Protein AF-A0A179BTQ4-F1 (afdb_monomer)

Radius of gyration: 20.03 Å; Cα contacts (8 Å, |Δi|>4): 102; chains: 1; bounding box: 51×24×60 Å

pLDDT: mean 84.73, std 10.1, range [49.06, 94.12]

Organism: Rhizobium leguminosarum (NCBI:txid384)

Solvent-accessible surface area (backbone atoms only — not comparable to full-atom values): 6091 Å² total; per-residue (Å²): 108,64,66,58,53,43,58,52,34,44,77,66,46,28,44,66,50,78,48,78,45,76,38,81,90,76,76,40,56,39,34,36,38,41,41,35,60,53,77,83,87,70,74,94,79,64,88,81,66,72,52,73,44,72,23,75,44,70,64,53,32,44,52,52,49,59,62,52,45,66,80,46,42,70,55,48,52,53,50,48,53,50,52,53,50,55,50,53,51,52,52,51,52,52,52,51,52,56,53,53,54,60,74,75,104

Nearest PDB structures (foldseek):
  6e09-assembly1_A  TM=3.933E-01  e=9.670E-01  Helicobacter pylori SS1
  7m30-assembly1_D  TM=5.373E-01  e=3.214E+00  Human betaherpesvirus 5
  5wbf-assembly3_C  TM=4.002E-01  e=5.330E+00  Helicobacter pylori 26695
  4z9c-assembly1_F  TM=3.606E-01  e=5.330E+00  Escherichia coli
  8tea-assembly1_D  TM=3.112E-01  e=2.496E+00  Human betaherpesvirus 5

Structure (mmCIF, N/CA/C/O backbone):
data_AF-A0A179BTQ4-F1
#
_entry.id   AF-A0A179BTQ4-F1
#
loop_
_atom_site.group_PDB
_atom_site.id
_atom_site.type_symbol
_atom_site.label_atom_id
_atom_site.label_alt_id
_atom_site.label_comp_id
_atom_site.label_asym_id
_atom_site.label_entity_id
_atom_site.label_seq_id
_atom_site.pdbx_PDB_ins_code
_atom_site.Cartn_x
_atom_site.Cartn_y
_atom_site.Cartn_z
_atom_site.occupancy
_atom_site.B_iso_or_equiv
_atom_site.auth_seq_id
_atom_site.auth_comp_id
_atom_site.auth_asym_id
_atom_site.auth_atom_id
_atom_site.pdbx_PDB_model_num
ATOM 1 N N . MET A 1 1 ? 5.535 7.136 12.310 1.00 83.00 1 MET A N 1
ATOM 2 C CA . MET A 1 1 ? 4.166 7.674 12.441 1.00 83.00 1 MET A CA 1
ATOM 3 C C . MET A 1 1 ? 3.370 7.258 11.213 1.00 83.0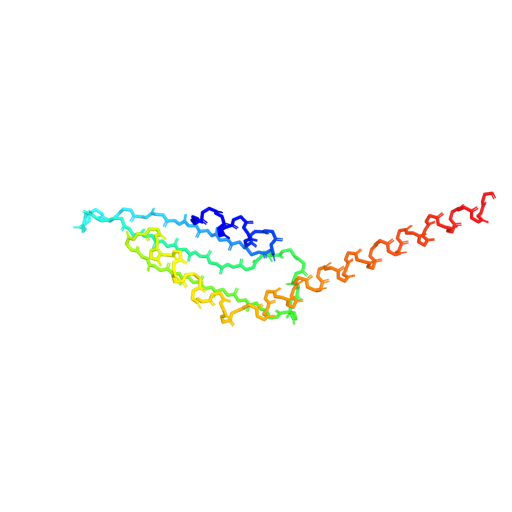0 1 MET A C 1
ATOM 5 O O . MET A 1 1 ? 3.971 6.758 10.258 1.00 83.00 1 MET A O 1
ATOM 9 N N . ILE A 1 2 ? 2.048 7.429 11.215 1.00 87.19 2 ILE A N 1
ATOM 10 C CA . ILE A 1 2 ? 1.207 6.991 10.095 1.00 87.19 2 ILE A CA 1
ATOM 11 C C . ILE A 1 2 ? 1.519 7.758 8.802 1.00 87.19 2 ILE A C 1
ATOM 13 O O . ILE A 1 2 ? 1.442 7.178 7.723 1.00 87.19 2 ILE A O 1
ATOM 17 N N . GLU A 1 3 ? 1.976 9.012 8.890 1.00 90.88 3 GLU A N 1
ATOM 18 C CA . GLU A 1 3 ? 2.410 9.788 7.725 1.00 90.88 3 GLU A CA 1
ATOM 19 C C . GLU A 1 3 ? 3.617 9.150 7.029 1.00 90.88 3 GLU A C 1
ATOM 21 O O . GLU A 1 3 ? 3.646 9.070 5.803 1.00 90.88 3 GLU A O 1
ATOM 26 N N . ASP A 1 4 ? 4.584 8.632 7.795 1.00 92.12 4 ASP A N 1
ATOM 27 C CA . ASP A 1 4 ? 5.760 7.950 7.238 1.00 92.12 4 ASP A CA 1
ATOM 28 C C . ASP A 1 4 ? 5.356 6.670 6.501 1.00 92.12 4 ASP A C 1
ATOM 30 O O . ASP A 1 4 ? 5.923 6.332 5.460 1.00 92.12 4 ASP A O 1
ATOM 34 N N . LEU A 1 5 ? 4.364 5.953 7.041 1.00 90.19 5 LEU A N 1
ATOM 35 C CA . LEU A 1 5 ? 3.812 4.758 6.413 1.00 90.19 5 LEU A CA 1
ATOM 36 C C . LEU A 1 5 ? 3.133 5.111 5.087 1.00 90.19 5 LEU A C 1
ATOM 38 O O . LEU A 1 5 ? 3.429 4.483 4.072 1.00 90.19 5 LEU A O 1
ATOM 42 N N . VAL A 1 6 ? 2.271 6.130 5.085 1.00 91.56 6 VAL A N 1
ATOM 43 C CA . VAL A 1 6 ? 1.576 6.604 3.880 1.00 91.56 6 VAL A CA 1
ATOM 44 C C . VAL A 1 6 ? 2.581 7.073 2.827 1.00 91.56 6 VAL A C 1
ATOM 46 O O . VAL A 1 6 ? 2.519 6.621 1.689 1.00 91.56 6 VAL A O 1
ATOM 49 N N . ALA A 1 7 ? 3.559 7.901 3.205 1.00 91.44 7 ALA A N 1
ATOM 50 C CA . ALA A 1 7 ? 4.582 8.405 2.290 1.00 91.44 7 ALA A C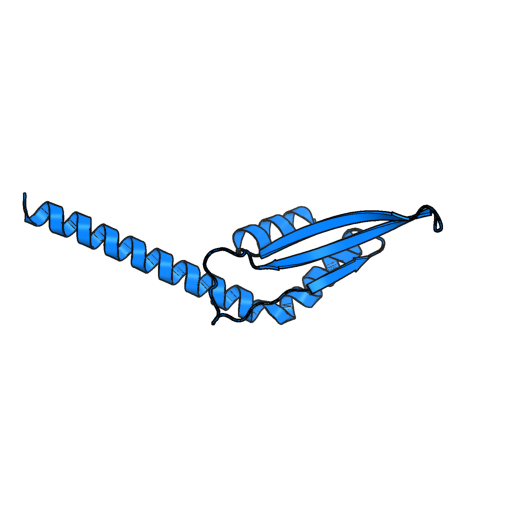A 1
ATOM 51 C C . ALA A 1 7 ? 5.475 7.289 1.726 1.00 91.44 7 ALA A C 1
ATOM 53 O O . ALA A 1 7 ? 5.903 7.350 0.573 1.00 91.44 7 ALA A O 1
ATOM 54 N N . SER A 1 8 ? 5.774 6.265 2.529 1.00 91.94 8 SER A N 1
ATOM 55 C CA . SER A 1 8 ? 6.504 5.086 2.065 1.00 91.94 8 SER A CA 1
ATOM 56 C C . SER A 1 8 ? 5.695 4.313 1.023 1.00 91.94 8 SER A C 1
ATOM 58 O O . SER A 1 8 ? 6.214 4.014 -0.047 1.00 91.94 8 SER A O 1
ATOM 60 N N . LEU A 1 9 ? 4.417 4.039 1.293 1.00 89.81 9 LEU A N 1
ATOM 61 C CA . LEU A 1 9 ? 3.533 3.292 0.392 1.00 89.81 9 LEU A CA 1
ATOM 62 C C . LEU A 1 9 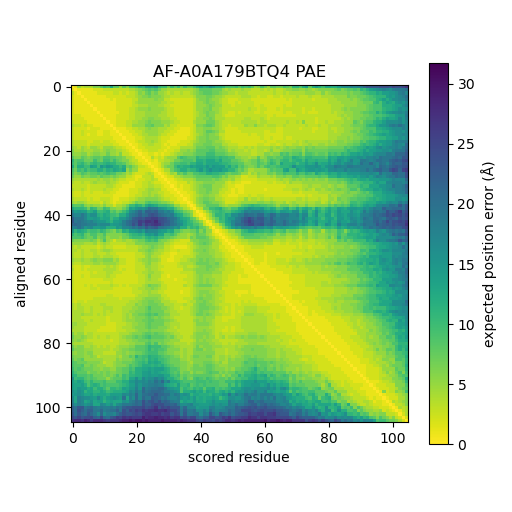? 3.254 4.038 -0.919 1.00 89.81 9 LEU A C 1
ATOM 64 O O . LEU A 1 9 ? 3.275 3.418 -1.983 1.00 89.81 9 LEU A O 1
ATOM 68 N N . ASP A 1 10 ? 3.098 5.359 -0.860 1.00 89.69 10 ASP A N 1
ATOM 69 C CA . ASP A 1 10 ? 2.897 6.211 -2.035 1.00 89.69 10 ASP A CA 1
ATOM 70 C C . ASP A 1 10 ? 4.056 6.079 -3.040 1.00 89.69 10 ASP A C 1
ATOM 72 O O . ASP A 1 10 ? 3.846 5.822 -4.228 1.00 89.69 10 ASP A O 1
ATOM 76 N N . ARG A 1 11 ? 5.310 6.087 -2.560 1.00 89.06 11 ARG A N 1
ATOM 77 C CA . ARG A 1 11 ? 6.500 5.868 -3.412 1.00 89.06 11 ARG A CA 1
ATOM 78 C C . ARG A 1 11 ? 6.479 4.516 -4.128 1.00 89.06 11 ARG A C 1
ATOM 80 O O . ARG A 1 11 ? 6.977 4.404 -5.251 1.00 89.06 11 ARG A O 1
ATOM 87 N N . ARG A 1 12 ? 5.875 3.508 -3.495 1.00 86.44 12 ARG A N 1
ATOM 88 C CA . ARG A 1 12 ? 5.706 2.144 -4.019 1.00 86.44 12 ARG A CA 1
ATOM 89 C C . ARG A 1 12 ? 4.497 2.014 -4.955 1.00 86.44 12 ARG A C 1
ATOM 91 O O . ARG A 1 12 ? 4.222 0.932 -5.470 1.00 86.44 12 ARG A O 1
ATOM 98 N N . GLY A 1 13 ? 3.779 3.111 -5.214 1.00 85.25 13 GLY A N 1
ATOM 99 C CA . GLY A 1 13 ? 2.573 3.126 -6.038 1.00 85.25 13 GLY A CA 1
ATOM 100 C C . GLY A 1 13 ? 1.378 2.485 -5.335 1.00 85.25 13 GLY A C 1
ATOM 101 O O . GLY A 1 13 ? 0.586 1.789 -5.976 1.00 85.25 13 GLY A O 1
ATOM 102 N N . VAL A 1 14 ? 1.277 2.671 -4.018 1.00 88.56 14 VAL A N 1
ATOM 103 C CA . VAL A 1 14 ? 0.147 2.247 -3.189 1.00 88.56 14 VAL A CA 1
ATOM 104 C C . VAL A 1 14 ? -0.449 3.481 -2.521 1.00 88.56 14 VAL A C 1
ATOM 106 O O . VAL A 1 14 ? 0.194 4.134 -1.707 1.00 88.56 14 VAL A O 1
ATOM 109 N N . ASN A 1 15 ? -1.705 3.768 -2.841 1.00 90.50 15 ASN A N 1
ATOM 110 C CA . ASN A 1 15 ? -2.450 4.879 -2.276 1.00 90.50 15 ASN A CA 1
ATOM 111 C C . ASN A 1 15 ? -3.120 4.448 -0.971 1.00 90.50 15 ASN A C 1
ATOM 113 O O . ASN A 1 15 ? -3.823 3.433 -0.920 1.00 90.50 15 ASN A O 1
ATOM 117 N N . VAL A 1 16 ? -2.936 5.257 0.069 1.00 91.38 16 VAL A N 1
ATOM 118 C CA . VAL A 1 16 ? -3.620 5.101 1.353 1.00 91.38 16 VAL A CA 1
ATOM 119 C C . VAL A 1 16 ? -4.449 6.346 1.618 1.00 91.38 16 VAL A C 1
ATOM 121 O O . VAL A 1 16 ? -3.912 7.444 1.736 1.00 91.38 16 VAL A O 1
ATOM 124 N N . GLU A 1 17 ? -5.760 6.174 1.726 1.00 93.56 17 GLU A N 1
ATOM 125 C CA . GLU A 1 17 ? -6.695 7.242 2.065 1.00 93.56 17 GLU A CA 1
ATOM 126 C C . GLU A 1 17 ? -7.200 7.033 3.492 1.00 93.56 17 GLU A C 1
ATOM 128 O O . GLU A 1 17 ? -7.745 5.979 3.817 1.00 93.56 17 GLU A O 1
ATOM 133 N N . ILE A 1 18 ? -7.010 8.028 4.361 1.00 92.69 18 ILE A N 1
ATOM 134 C CA . ILE A 1 18 ? -7.459 7.963 5.754 1.00 92.69 18 ILE A CA 1
ATOM 135 C C . ILE A 1 18 ? -8.575 8.973 5.962 1.00 92.69 18 ILE A C 1
ATOM 137 O O . ILE A 1 18 ? -8.386 10.177 5.801 1.00 92.69 18 ILE A O 1
ATOM 141 N N . THR A 1 19 ? -9.740 8.480 6.368 1.00 93.50 19 THR A N 1
ATOM 142 C CA . THR A 1 19 ? -10.911 9.303 6.659 1.00 93.50 19 THR A CA 1
ATOM 143 C C . THR A 1 19 ? -11.309 9.180 8.124 1.00 93.50 19 THR A C 1
ATOM 145 O O . THR A 1 19 ? -11.324 8.096 8.709 1.00 93.50 19 THR A O 1
ATOM 148 N N . ALA A 1 20 ? -11.653 10.316 8.730 1.00 92.00 20 ALA A N 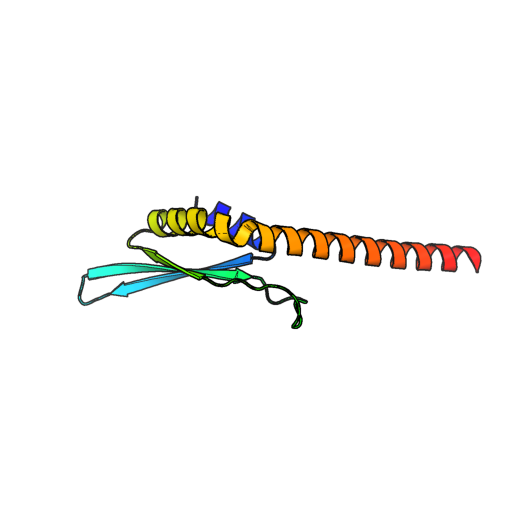1
ATOM 149 C CA . ALA A 1 20 ? -12.181 10.392 10.084 1.00 92.00 20 ALA A CA 1
ATOM 150 C C . ALA A 1 20 ? -13.656 10.786 10.029 1.00 92.00 20 ALA A C 1
ATOM 152 O O . ALA A 1 20 ? -14.023 11.781 9.403 1.00 92.00 20 ALA A O 1
ATOM 153 N N . ARG A 1 21 ? -14.518 10.036 10.715 1.00 92.06 21 ARG A N 1
ATOM 154 C CA . ARG A 1 21 ? -15.941 10.362 10.830 1.00 92.06 21 ARG A CA 1
ATOM 155 C C . ARG A 1 21 ? -16.353 10.422 12.290 1.00 92.06 21 ARG A C 1
ATOM 157 O O . ARG A 1 21 ? -16.319 9.419 12.998 1.00 92.06 21 ARG A O 1
ATOM 164 N N . TYR A 1 22 ? -16.792 11.598 12.729 1.00 90.06 22 TYR A N 1
ATOM 165 C CA . TYR A 1 22 ? -17.378 11.766 14.054 1.00 90.06 22 TYR A CA 1
ATOM 166 C C . TYR A 1 22 ? -18.809 11.218 14.084 1.00 90.06 22 TYR A C 1
ATOM 168 O O . TYR A 1 22 ? -19.679 11.669 13.330 1.00 90.06 22 TYR A O 1
ATOM 176 N N . ASN A 1 23 ? -19.064 10.247 14.959 1.00 87.25 23 ASN A N 1
ATOM 177 C CA . ASN A 1 23 ? -20.400 9.734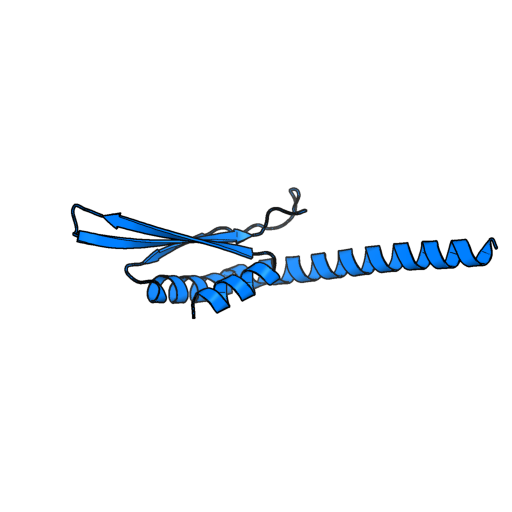 15.215 1.00 87.25 23 ASN A CA 1
ATOM 178 C C . ASN A 1 23 ? -21.036 10.512 16.374 1.00 87.25 23 ASN A C 1
ATOM 180 O O . ASN A 1 23 ? -20.660 10.335 17.531 1.00 87.25 23 ASN A O 1
ATOM 184 N N . LYS A 1 24 ? -22.041 11.337 16.055 1.00 86.44 24 LYS A N 1
ATOM 185 C CA . LYS A 1 24 ? -22.771 12.148 17.042 1.00 86.44 24 LYS A CA 1
ATOM 186 C C . LYS A 1 24 ? -23.574 11.318 18.051 1.00 86.44 24 LYS A C 1
ATOM 188 O O . LYS A 1 24 ? -23.830 11.819 19.136 1.00 86.44 24 LYS A O 1
ATOM 193 N N . ARG A 1 25 ? -23.990 10.088 17.712 1.00 87.69 25 ARG A N 1
ATOM 194 C CA . ARG A 1 25 ? -24.737 9.219 18.644 1.00 87.69 25 ARG A CA 1
ATOM 195 C C . ARG A 1 25 ? -23.847 8.659 19.746 1.00 87.69 25 ARG A C 1
ATOM 197 O O . ARG A 1 25 ? -24.255 8.639 20.897 1.00 87.69 25 ARG A O 1
ATOM 204 N N . ASP A 1 26 ? -22.634 8.258 19.380 1.00 84.38 26 ASP A N 1
ATOM 205 C CA . ASP A 1 26 ? -21.708 7.578 20.292 1.00 84.38 26 ASP A CA 1
ATOM 206 C C . ASP A 1 26 ? -20.628 8.526 20.840 1.00 84.38 26 ASP A C 1
ATOM 208 O O . ASP A 1 26 ? -19.730 8.089 21.554 1.00 84.38 26 ASP A O 1
ATOM 212 N N . CYS A 1 27 ? -20.685 9.813 20.470 1.00 84.56 27 CYS A N 1
ATOM 213 C CA . CYS A 1 27 ? -19.707 10.855 20.795 1.00 84.56 27 CYS A CA 1
ATOM 214 C C . CYS A 1 27 ? -18.246 10.452 20.525 1.00 84.56 27 CYS A C 1
ATOM 216 O O . CYS A 1 27 ? -17.337 10.857 21.247 1.00 84.56 27 CYS A O 1
ATOM 218 N N . ARG A 1 28 ? -18.005 9.650 19.484 1.00 86.38 28 ARG A N 1
ATOM 219 C CA . ARG A 1 28 ? -16.692 9.062 19.176 1.00 86.38 28 ARG A CA 1
ATOM 220 C C . ARG A 1 28 ? -16.312 9.279 17.718 1.00 86.38 28 ARG A C 1
ATOM 222 O O . ARG A 1 28 ? -17.171 9.269 16.835 1.00 86.38 28 ARG A O 1
ATOM 229 N N . ILE A 1 29 ? -15.016 9.441 17.466 1.00 89.69 29 ILE A N 1
ATOM 230 C CA . ILE A 1 29 ? -14.449 9.432 16.114 1.00 89.69 29 ILE A CA 1
ATOM 231 C C . ILE A 1 29 ? -14.215 7.977 15.699 1.00 89.69 29 ILE A C 1
ATOM 233 O O . ILE A 1 29 ? -13.767 7.155 16.498 1.00 89.69 29 ILE A O 1
ATOM 237 N N . ARG A 1 30 ? -14.548 7.657 14.450 1.00 90.12 30 ARG A N 1
ATOM 238 C CA . ARG A 1 30 ? -14.160 6.413 13.790 1.00 90.12 30 ARG A CA 1
ATOM 239 C C . ARG A 1 30 ? -13.227 6.747 12.638 1.00 90.12 30 ARG A C 1
ATOM 241 O O . ARG A 1 30 ? -13.559 7.600 11.815 1.00 90.12 30 ARG A O 1
ATOM 248 N N . TRP A 1 31 ? -12.102 6.056 12.586 1.00 93.38 31 TRP A N 1
ATOM 249 C CA . TRP A 1 31 ? -11.117 6.163 11.524 1.00 93.38 31 TRP A CA 1
ATOM 250 C C . TRP A 1 31 ? -11.289 5.008 10.550 1.00 93.38 31 TRP A C 1
ATOM 252 O O . TRP A 1 31 ? -11.615 3.887 10.949 1.00 93.38 31 TRP A O 1
ATOM 262 N N . ARG A 1 32 ? -11.082 5.292 9.271 1.00 93.38 32 ARG A N 1
ATOM 263 C CA . ARG A 1 32 ? -11.051 4.306 8.199 1.00 93.38 32 ARG A CA 1
ATOM 264 C C . ARG A 1 32 ? -9.821 4.565 7.347 1.00 93.38 32 ARG A C 1
ATOM 266 O O . ARG A 1 32 ? -9.623 5.696 6.917 1.00 93.38 32 ARG A O 1
ATOM 273 N N . GLY A 1 33 ? -9.025 3.527 7.123 1.00 92.38 33 GLY A N 1
ATOM 274 C CA . GLY A 1 33 ? -7.923 3.543 6.167 1.00 92.38 33 GLY A CA 1
ATOM 275 C C . GLY A 1 33 ? -8.280 2.664 4.979 1.00 92.38 33 GLY A C 1
ATOM 276 O O . GLY A 1 33 ? -8.535 1.479 5.175 1.00 92.38 33 GLY A O 1
ATOM 277 N N . ASP A 1 34 ? -8.317 3.229 3.781 1.00 93.06 34 ASP A N 1
ATOM 278 C CA . ASP A 1 34 ? -8.510 2.513 2.523 1.00 93.06 34 ASP A CA 1
ATOM 279 C C . ASP A 1 34 ? -7.158 2.398 1.811 1.00 93.06 34 ASP A C 1
ATOM 281 O O . ASP A 1 34 ? -6.514 3.406 1.520 1.00 93.06 34 ASP A O 1
ATOM 285 N N . VAL A 1 35 ? -6.713 1.168 1.550 1.00 91.19 35 VAL A N 1
ATOM 286 C CA . VAL A 1 35 ? -5.424 0.869 0.916 1.00 91.19 35 VAL A CA 1
ATOM 287 C C . VAL A 1 35 ? -5.682 0.229 -0.437 1.00 91.19 35 VAL A C 1
ATOM 289 O O . VAL A 1 35 ? -6.243 -0.867 -0.519 1.00 91.19 35 VAL A O 1
ATOM 292 N N . LYS A 1 36 ? -5.241 0.900 -1.498 1.00 90.06 36 LYS A N 1
ATOM 293 C CA . LYS A 1 36 ? -5.398 0.442 -2.879 1.00 90.06 36 LYS A CA 1
ATOM 294 C C . LYS A 1 36 ? -4.150 0.759 -3.698 1.00 90.06 36 LYS A C 1
ATOM 296 O O . LYS A 1 36 ? -3.515 1.787 -3.478 1.00 90.06 36 LYS A O 1
ATOM 301 N N . PRO A 1 37 ? -3.774 -0.080 -4.664 1.00 85.25 37 PRO A N 1
ATOM 302 C CA . PRO A 1 37 ? -2.719 0.250 -5.589 1.00 85.25 37 PRO A CA 1
ATOM 303 C C . PRO A 1 37 ? -3.095 1.471 -6.421 1.00 85.25 37 PRO A C 1
ATOM 305 O O . PRO A 1 37 ? -4.261 1.696 -6.747 1.00 85.25 37 PRO A O 1
ATOM 308 N N . ASP A 1 38 ? -2.078 2.205 -6.841 1.00 80.38 38 ASP A N 1
ATOM 309 C CA . ASP A 1 38 ? -2.244 3.276 -7.800 1.00 80.38 38 ASP A CA 1
ATOM 310 C C . ASP A 1 38 ? -2.690 2.723 -9.168 1.00 80.38 38 ASP A C 1
ATOM 312 O O . ASP A 1 38 ? -2.261 1.644 -9.607 1.00 80.38 38 ASP A O 1
ATOM 316 N N . GLY A 1 39 ? -3.599 3.446 -9.823 1.00 66.19 39 GLY A N 1
ATOM 317 C CA . GLY A 1 39 ? -4.284 3.024 -11.047 1.00 66.19 39 GLY A CA 1
ATOM 318 C C . GLY A 1 39 ? -3.430 3.136 -12.313 1.00 66.19 39 GLY A C 1
ATOM 319 O O . GLY A 1 39 ? -3.841 2.677 -13.380 1.00 66.19 39 GLY A O 1
ATOM 320 N N . TYR A 1 40 ? -2.238 3.731 -12.230 1.00 60.59 40 TYR A N 1
ATOM 321 C CA . TYR A 1 40 ? -1.403 3.983 -13.401 1.00 60.59 40 TYR A CA 1
ATOM 322 C C . TYR A 1 40 ? -0.822 2.696 -14.009 1.00 60.59 40 TYR A C 1
ATOM 324 O O . TYR A 1 40 ? 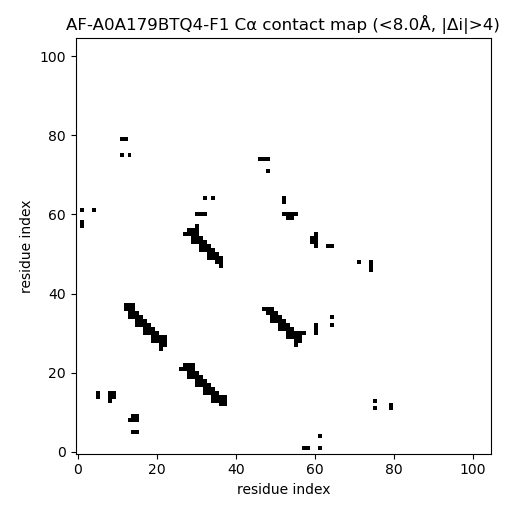0.095 2.071 -13.477 1.00 60.59 40 TYR A O 1
ATOM 332 N N . GLY A 1 41 ? -1.305 2.350 -15.208 1.00 55.25 41 GLY A N 1
ATOM 333 C CA . GLY A 1 41 ? -0.641 1.411 -16.119 1.00 55.25 41 GLY A CA 1
ATOM 334 C C . GLY A 1 41 ? -0.858 -0.074 -15.830 1.00 55.25 41 GLY A C 1
ATOM 335 O O . GLY A 1 41 ? -0.077 -0.896 -16.310 1.00 55.25 41 GLY A O 1
ATOM 336 N N . VAL A 1 42 ? -1.897 -0.418 -15.070 1.00 57.16 42 VAL A N 1
ATOM 337 C CA . VAL A 1 42 ? -2.212 -1.791 -14.655 1.00 57.16 42 VAL A CA 1
ATOM 338 C C . VAL A 1 42 ? -3.482 -2.246 -15.372 1.00 57.16 42 VAL A C 1
ATOM 340 O O . VAL A 1 42 ? -4.567 -2.279 -14.801 1.00 57.16 42 VAL A O 1
ATOM 343 N N . HIS A 1 43 ? -3.376 -2.536 -16.668 1.00 57.22 43 HIS A N 1
ATOM 344 C CA . HIS A 1 43 ? -4.504 -3.070 -17.429 1.00 57.22 43 HIS A CA 1
ATOM 345 C C . HIS A 1 43 ? -4.627 -4.583 -17.229 1.00 57.22 43 HIS A C 1
ATOM 347 O O . HIS A 1 43 ? -3.716 -5.322 -17.584 1.00 57.22 43 HIS A O 1
ATOM 353 N N . GLY A 1 44 ? -5.777 -5.014 -16.699 1.00 59.84 44 GLY A N 1
ATOM 354 C CA . GLY A 1 44 ? -6.454 -6.302 -16.932 1.00 59.84 44 GLY A CA 1
ATOM 355 C C . GLY A 1 44 ? -5.797 -7.610 -16.471 1.00 59.84 44 GLY A C 1
ATOM 356 O O . GLY A 1 44 ? -6.523 -8.538 -16.133 1.00 59.84 44 GLY A O 1
ATOM 357 N N . SER A 1 45 ? -4.469 -7.718 -16.449 1.00 65.75 45 SER A N 1
ATOM 358 C CA . SER A 1 45 ? -3.750 -8.988 -16.255 1.00 65.75 45 SER A CA 1
ATOM 359 C C . SER A 1 45 ? -2.892 -9.051 -14.993 1.00 65.75 45 SER A C 1
ATOM 361 O O . SER A 1 45 ? -2.339 -10.104 -14.681 1.00 65.75 45 SER A O 1
ATOM 363 N N . TRP A 1 46 ? -2.778 -7.948 -14.251 1.00 69.81 46 TRP A N 1
ATOM 364 C CA . TRP A 1 46 ? -1.977 -7.890 -13.032 1.00 69.81 46 TRP A CA 1
ATOM 365 C C . TRP A 1 46 ? -2.831 -8.125 -11.785 1.00 69.81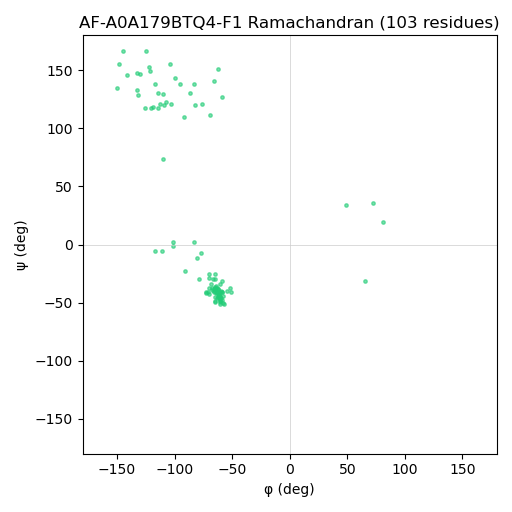 46 TRP A C 1
ATOM 367 O O . TRP A 1 46 ? -3.915 -7.546 -11.680 1.00 69.81 46 TRP A O 1
ATOM 377 N N . PRO A 1 47 ? -2.337 -8.908 -10.809 1.00 71.88 47 PRO A N 1
ATOM 378 C CA . PRO A 1 47 ? -3.011 -9.052 -9.531 1.00 71.88 47 PRO A CA 1
ATOM 379 C C . PRO A 1 47 ? -3.147 -7.686 -8.848 1.00 71.88 47 PRO A C 1
ATOM 381 O O . PRO A 1 47 ? -2.176 -6.940 -8.687 1.00 71.88 47 PRO A O 1
ATOM 384 N N . SER A 1 48 ? -4.376 -7.355 -8.466 1.00 77.81 48 SER A N 1
ATOM 385 C CA . SER A 1 48 ? -4.714 -6.188 -7.656 1.00 77.81 48 SER A CA 1
ATOM 386 C C . SER A 1 48 ? -5.018 -6.619 -6.227 1.00 77.81 48 SER A C 1
ATOM 388 O O . SER A 1 48 ? -5.458 -7.742 -5.988 1.00 77.81 48 SER A O 1
ATOM 390 N N . PHE A 1 49 ? -4.839 -5.707 -5.281 1.00 85.44 49 PHE A N 1
ATOM 391 C CA . PHE A 1 49 ? -5.310 -5.879 -3.913 1.00 85.44 49 PHE A CA 1
ATOM 392 C C . PHE A 1 49 ? -6.035 -4.613 -3.484 1.00 85.44 49 PHE A C 1
ATOM 394 O O . PHE A 1 49 ? -5.677 -3.530 -3.915 1.00 85.44 49 PHE A O 1
ATOM 401 N N . GLU A 1 50 ? -7.044 -4.731 -2.644 1.00 89.38 50 GLU A N 1
ATOM 402 C CA . GLU A 1 50 ? -7.662 -3.581 -1.997 1.00 89.38 50 GLU A CA 1
ATOM 403 C C . GLU A 1 50 ? -8.176 -4.057 -0.650 1.00 89.38 50 GLU A C 1
ATOM 405 O O . GLU A 1 50 ? -8.766 -5.136 -0.548 1.00 89.38 50 GLU A O 1
ATOM 410 N N . PHE A 1 51 ? -7.918 -3.286 0.397 1.00 92.06 51 PHE A N 1
ATOM 411 C CA . PHE A 1 51 ? -8.482 -3.571 1.705 1.00 92.06 51 PHE A CA 1
ATOM 412 C C . PHE A 1 51 ? -8.713 -2.288 2.483 1.00 92.06 51 PHE A C 1
ATOM 414 O O . PHE A 1 51 ? -8.038 -1.280 2.285 1.00 92.06 51 PHE A O 1
ATOM 421 N N . PHE A 1 52 ? -9.659 -2.362 3.412 1.00 93.06 52 PHE A N 1
ATOM 422 C CA . PHE A 1 52 ? -9.930 -1.290 4.351 1.00 93.06 52 PHE A CA 1
ATOM 423 C C . PHE A 1 52 ? -9.774 -1.777 5.788 1.00 93.06 52 PHE A C 1
ATOM 425 O O . PHE A 1 52 ? -10.030 -2.945 6.111 1.00 93.06 52 PHE A O 1
ATOM 432 N N . VAL A 1 53 ? -9.366 -0.861 6.655 1.00 92.75 53 VAL A N 1
ATOM 433 C CA . VAL A 1 53 ? -9.264 -1.060 8.102 1.00 92.75 53 VAL A CA 1
ATOM 434 C C . VAL A 1 53 ? -10.118 -0.025 8.822 1.00 92.75 53 VAL A C 1
ATOM 436 O O . VAL A 1 53 ? -10.370 1.062 8.296 1.00 92.75 53 VAL A O 1
ATOM 439 N N . ILE A 1 54 ? -10.586 -0.363 10.021 1.00 93.31 54 ILE A N 1
ATOM 440 C CA 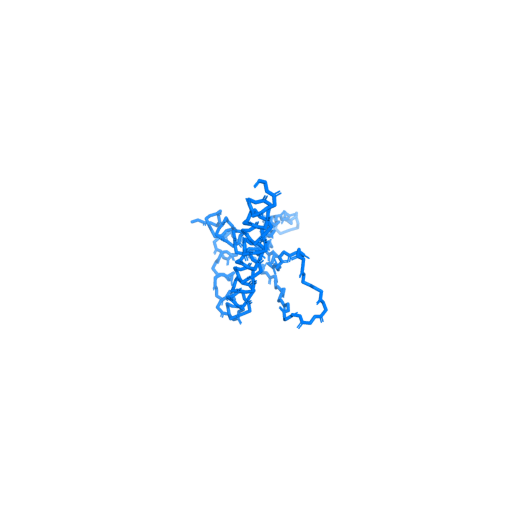. ILE A 1 54 ? -11.414 0.517 10.848 1.00 93.31 54 ILE A CA 1
ATOM 441 C C . ILE A 1 54 ? -10.846 0.517 12.263 1.00 93.31 54 ILE A C 1
ATOM 443 O O . ILE A 1 54 ? -10.615 -0.551 12.821 1.00 93.31 54 ILE A O 1
ATOM 447 N N . GLY A 1 55 ? -10.687 1.704 12.845 1.00 91.44 55 GLY A N 1
ATOM 448 C CA . GLY A 1 55 ? -10.188 1.874 14.209 1.00 91.44 55 GLY A CA 1
ATOM 449 C C . GLY A 1 55 ? -10.837 3.045 14.941 1.00 91.44 55 GLY A C 1
ATOM 450 O O . GLY A 1 55 ? -11.523 3.892 14.355 1.00 91.44 55 GLY A O 1
ATOM 451 N N . HIS A 1 56 ? -10.634 3.080 16.251 1.00 91.19 56 HIS A N 1
ATOM 452 C CA . HIS A 1 56 ? -10.992 4.183 17.136 1.00 91.19 56 HIS A CA 1
ATOM 453 C C . HIS A 1 56 ? -9.855 5.196 17.286 1.00 91.19 56 HIS A C 1
ATOM 455 O O . HIS A 1 56 ? -10.127 6.368 17.559 1.00 91.19 56 HIS A O 1
ATOM 461 N N . THR A 1 57 ? -8.614 4.783 17.030 1.00 91.88 57 THR A N 1
ATOM 462 C CA . THR A 1 57 ? -7.449 5.672 16.949 1.00 91.88 57 THR A CA 1
ATOM 463 C C . THR A 1 57 ? -6.715 5.524 15.616 1.00 91.88 57 THR A C 1
ATOM 465 O O . THR A 1 57 ? -6.963 4.587 14.851 1.00 91.88 57 THR A O 1
ATOM 468 N N . LEU A 1 58 ? -5.816 6.468 15.322 1.00 91.12 58 LEU A N 1
ATOM 469 C CA . LEU A 1 58 ? -4.944 6.390 14.149 1.00 91.12 58 LEU A CA 1
ATOM 470 C C . LEU A 1 58 ? -3.918 5.259 14.287 1.00 91.12 58 LEU A C 1
ATOM 472 O O . LEU A 1 58 ? -3.604 4.604 13.302 1.00 91.12 58 LEU A O 1
ATOM 476 N N . GLU A 1 59 ? -3.437 4.987 15.498 1.00 93.00 59 GLU A N 1
ATOM 477 C CA . GLU A 1 59 ? -2.449 3.942 15.782 1.00 93.00 59 GLU A CA 1
ATOM 478 C C . GLU A 1 59 ? -3.022 2.539 15.563 1.00 93.00 59 GLU A C 1
ATOM 480 O O . GLU A 1 59 ? -2.329 1.663 15.049 1.00 93.00 59 GLU A O 1
ATOM 485 N N . GLU A 1 60 ? -4.297 2.322 15.902 1.00 93.62 60 GLU A N 1
ATOM 486 C CA . GLU A 1 60 ? -5.002 1.072 15.593 1.00 93.62 60 GLU A CA 1
ATOM 487 C C . GLU A 1 60 ? -5.082 0.848 14.078 1.00 93.62 60 GLU A C 1
ATOM 489 O O . GLU A 1 60 ? -4.796 -0.245 13.589 1.00 93.62 60 GLU A O 1
ATOM 494 N N . VAL A 1 61 ? -5.417 1.906 13.330 1.00 94.12 61 VAL A N 1
ATOM 495 C CA . VAL A 1 61 ? -5.437 1.888 11.861 1.00 94.12 61 VAL A CA 1
ATOM 496 C C . VAL A 1 61 ? -4.036 1.620 11.303 1.00 94.12 61 VAL A C 1
ATOM 498 O O . VAL A 1 61 ? -3.893 0.770 10.428 1.00 94.12 61 VAL A O 1
ATOM 501 N N . GLU A 1 62 ? -2.997 2.282 11.821 1.00 93.94 62 GLU A N 1
ATOM 502 C CA . GLU A 1 62 ? -1.605 2.053 11.409 1.00 93.94 62 GLU A CA 1
ATOM 503 C C . GLU A 1 62 ? -1.185 0.594 11.642 1.00 93.94 62 GLU A C 1
ATOM 505 O O . GLU A 1 62 ? -0.618 -0.046 10.751 1.00 93.94 62 GLU A O 1
ATOM 510 N N . GLY A 1 63 ? -1.475 0.058 12.829 1.00 93.81 63 GLY A N 1
ATOM 511 C CA . GLY A 1 63 ? -1.136 -1.309 13.212 1.00 93.81 63 GLY A CA 1
ATOM 512 C C . GLY A 1 63 ? -1.809 -2.350 12.321 1.00 93.81 63 GLY A C 1
ATOM 513 O O . GLY A 1 63 ? -1.140 -3.265 11.836 1.00 93.81 63 GLY A O 1
ATOM 514 N N . ASP A 1 64 ? -3.106 -2.187 12.050 1.00 93.81 64 ASP A N 1
ATOM 515 C CA . ASP A 1 64 ? -3.865 -3.124 11.215 1.00 93.81 64 ASP A CA 1
ATOM 516 C C . ASP A 1 64 ? -3.436 -3.033 9.736 1.00 93.81 64 ASP A C 1
ATOM 518 O O . ASP A 1 64 ? -3.272 -4.056 9.067 1.00 93.81 64 ASP A O 1
ATOM 522 N N . ILE A 1 65 ? -3.126 -1.828 9.230 1.00 93.38 65 ILE A N 1
ATOM 523 C CA . ILE A 1 65 ? -2.518 -1.673 7.897 1.00 93.38 65 ILE A CA 1
ATOM 524 C C . ILE A 1 65 ? -1.203 -2.454 7.829 1.00 93.38 65 ILE A C 1
ATOM 526 O O . ILE A 1 65 ? -1.024 -3.255 6.913 1.00 93.38 65 ILE A O 1
ATOM 530 N N . ARG A 1 66 ? -0.296 -2.283 8.799 1.00 92.62 66 ARG A N 1
ATOM 531 C CA . ARG A 1 66 ? 0.997 -2.994 8.818 1.00 92.62 66 ARG A CA 1
ATOM 532 C C . ARG A 1 66 ? 0.833 -4.514 8.840 1.00 92.62 66 ARG A C 1
ATOM 534 O O . ARG A 1 66 ? 1.558 -5.202 8.125 1.00 92.62 66 ARG A O 1
ATOM 541 N N . GLN A 1 67 ? -0.119 -5.037 9.610 1.00 92.69 67 GLN A N 1
ATOM 542 C CA . GLN A 1 67 ? -0.390 -6.477 9.656 1.00 92.69 67 GLN A CA 1
ATOM 543 C C . GLN A 1 67 ? -0.893 -7.017 8.314 1.00 92.69 67 GLN A C 1
ATOM 545 O O . GLN A 1 67 ? -0.458 -8.080 7.871 1.00 92.69 67 GLN A O 1
ATOM 550 N N . ARG A 1 68 ? -1.784 -6.284 7.640 1.00 91.50 68 ARG A N 1
ATOM 551 C CA . ARG A 1 68 ? -2.357 -6.719 6.359 1.00 91.50 68 ARG A CA 1
ATOM 552 C C . ARG A 1 68 ? -1.422 -6.506 5.179 1.00 91.50 68 ARG A C 1
ATOM 554 O O . ARG A 1 68 ? -1.468 -7.299 4.243 1.00 91.50 68 ARG A O 1
ATOM 561 N N . LEU A 1 69 ? -0.546 -5.501 5.232 1.00 90.06 69 LEU A N 1
ATOM 562 C CA . LEU A 1 69 ? 0.450 -5.247 4.187 1.00 90.06 69 LEU A CA 1
ATOM 563 C C . LEU A 1 69 ? 1.311 -6.478 3.909 1.00 90.06 69 LEU A C 1
ATOM 565 O O . LEU A 1 69 ? 1.528 -6.803 2.749 1.00 90.06 69 LEU A O 1
ATOM 569 N N . HIS A 1 70 ? 1.703 -7.226 4.944 1.00 88.81 70 HIS A N 1
ATOM 570 C CA . HIS A 1 70 ? 2.431 -8.489 4.782 1.00 88.81 70 HIS A CA 1
ATOM 571 C C . HIS A 1 70 ? 1.729 -9.469 3.819 1.00 88.81 70 HIS A C 1
ATOM 573 O O . HIS A 1 70 ? 2.393 -10.154 3.045 1.00 88.81 70 HIS A O 1
ATOM 579 N N . LEU A 1 71 ? 0.392 -9.530 3.836 1.00 89.31 71 LEU A N 1
ATOM 580 C CA . LEU A 1 71 ? -0.382 -10.456 2.999 1.00 89.31 71 LEU A CA 1
ATOM 581 C C . LEU A 1 71 ? -0.340 -10.081 1.512 1.00 89.31 71 LEU A C 1
ATOM 583 O O . LEU A 1 71 ? -0.521 -10.942 0.654 1.00 89.31 71 LEU A O 1
ATOM 587 N N . VAL A 1 72 ? -0.118 -8.802 1.211 1.00 87.75 72 VAL A N 1
ATOM 588 C CA . VAL A 1 72 ? -0.134 -8.249 -0.152 1.00 87.75 72 VAL A CA 1
ATOM 589 C C . VAL A 1 72 ? 1.250 -7.809 -0.634 1.00 87.75 72 VAL A C 1
ATOM 591 O O . VAL A 1 72 ? 1.413 -7.474 -1.805 1.00 87.75 72 VAL A O 1
ATOM 594 N N . GLU A 1 73 ? 2.260 -7.865 0.232 1.00 89.69 73 GLU A N 1
ATOM 595 C CA . GLU A 1 73 ? 3.648 -7.502 -0.052 1.00 89.69 73 GLU A CA 1
ATOM 596 C C . GLU A 1 73 ? 4.210 -8.188 -1.314 1.00 89.69 73 GLU A C 1
ATOM 598 O O . GLU A 1 73 ? 4.824 -7.492 -2.126 1.00 89.69 73 GLU A O 1
ATOM 603 N N . PRO A 1 74 ? 3.944 -9.487 -1.589 1.00 89.19 74 PRO A N 1
ATOM 604 C CA . PRO A 1 74 ? 4.392 -10.112 -2.836 1.00 89.19 74 PRO A CA 1
ATOM 605 C C . PRO A 1 74 ? 3.821 -9.445 -4.098 1.00 89.19 74 PRO A C 1
ATOM 607 O O . PRO A 1 74 ? 4.502 -9.368 -5.120 1.00 89.19 74 PRO A O 1
ATOM 610 N N . ILE A 1 75 ? 2.583 -8.943 -4.035 1.00 86.81 75 ILE A N 1
ATOM 611 C CA . ILE A 1 75 ? 1.924 -8.252 -5.153 1.00 86.81 75 ILE A CA 1
ATOM 612 C C . ILE A 1 75 ? 2.549 -6.868 -5.353 1.00 86.81 75 ILE A C 1
ATOM 614 O O . ILE A 1 75 ? 2.811 -6.471 -6.491 1.00 86.81 75 ILE A O 1
ATOM 618 N N . ILE A 1 76 ? 2.823 -6.149 -4.258 1.00 87.75 76 ILE A N 1
ATOM 619 C CA . ILE A 1 76 ? 3.491 -4.841 -4.297 1.00 87.75 76 ILE A CA 1
ATOM 620 C C . ILE A 1 76 ? 4.888 -4.994 -4.916 1.00 87.75 76 ILE A C 1
ATOM 622 O O . ILE A 1 76 ? 5.186 -4.337 -5.914 1.00 87.75 76 ILE A O 1
ATOM 626 N N . ALA A 1 77 ? 5.691 -5.939 -4.421 1.00 88.00 77 ALA A N 1
ATOM 627 C CA . ALA A 1 77 ? 7.043 -6.196 -4.916 1.00 88.00 77 ALA A CA 1
ATOM 628 C C . ALA A 1 77 ? 7.073 -6.589 -6.405 1.00 88.00 77 ALA A C 1
ATOM 630 O O . ALA A 1 77 ? 7.925 -6.128 -7.170 1.00 88.00 77 ALA A O 1
ATOM 631 N N . ALA A 1 78 ? 6.119 -7.412 -6.858 1.00 85.06 78 ALA A N 1
ATOM 632 C CA . ALA A 1 78 ? 6.012 -7.783 -8.268 1.00 85.06 78 ALA A CA 1
ATOM 633 C C . ALA A 1 78 ? 5.749 -6.563 -9.171 1.00 85.06 78 ALA A C 1
ATOM 635 O O . ALA A 1 78 ? 6.309 -6.465 -10.268 1.00 85.06 78 ALA A O 1
ATOM 636 N N . ARG A 1 79 ? 4.934 -5.609 -8.704 1.00 82.44 79 ARG A N 1
ATOM 637 C CA . ARG A 1 79 ? 4.648 -4.364 -9.430 1.00 82.44 79 ARG A CA 1
ATOM 638 C C . ARG A 1 79 ? 5.834 -3.412 -9.454 1.00 82.44 79 ARG A C 1
ATOM 640 O O . ARG A 1 79 ? 6.096 -2.823 -10.502 1.00 82.44 79 ARG A O 1
ATOM 647 N N . GLU A 1 80 ? 6.549 -3.276 -8.342 1.00 85.81 80 GLU A N 1
ATOM 648 C CA . GLU A 1 80 ? 7.775 -2.471 -8.264 1.00 85.81 80 GLU A CA 1
ATOM 649 C C . GLU A 1 80 ? 8.796 -2.955 -9.292 1.00 85.81 80 GLU A C 1
ATOM 651 O O . GLU A 1 80 ? 9.215 -2.189 -10.161 1.00 85.81 80 GLU A O 1
ATOM 656 N N . LYS A 1 81 ? 9.066 -4.263 -9.302 1.00 87.06 81 LYS A N 1
ATOM 657 C CA . LYS A 1 81 ? 9.975 -4.885 -10.268 1.00 87.06 81 LYS A CA 1
ATOM 658 C C . LYS A 1 81 ? 9.538 -4.662 -11.716 1.00 87.06 81 LYS A C 1
ATOM 660 O O . LYS A 1 81 ? 10.362 -4.393 -12.588 1.00 87.06 81 LYS A O 1
ATOM 665 N N . HIS A 1 82 ? 8.239 -4.759 -12.001 1.00 83.00 82 HIS A N 1
ATOM 666 C CA . HIS A 1 82 ? 7.726 -4.483 -13.342 1.00 83.00 82 HIS A CA 1
ATOM 667 C C . HIS A 1 82 ? 7.899 -3.009 -13.739 1.00 83.00 82 HIS A C 1
ATOM 669 O O . HIS A 1 82 ? 8.257 -2.712 -14.880 1.00 83.00 82 HIS A O 1
ATOM 675 N N . ARG A 1 83 ? 7.680 -2.073 -12.808 1.00 81.56 83 ARG A N 1
ATOM 676 C CA . ARG A 1 83 ? 7.891 -0.637 -13.039 1.00 81.56 83 ARG A CA 1
ATOM 677 C C . ARG A 1 83 ? 9.356 -0.334 -13.340 1.00 81.56 83 ARG A C 1
ATOM 679 O O . ARG A 1 83 ? 9.625 0.382 -14.304 1.00 81.56 83 ARG A O 1
ATOM 686 N N . GLU A 1 84 ? 10.274 -0.897 -12.562 1.00 86.25 84 GLU A N 1
ATOM 687 C CA . GLU A 1 84 ? 11.719 -0.781 -12.775 1.00 86.25 84 GLU A CA 1
ATOM 688 C C . GLU A 1 84 ? 12.127 -1.340 -14.137 1.00 86.25 84 GLU A C 1
ATOM 690 O O . GLU A 1 84 ? 12.819 -0.670 -14.899 1.00 86.25 84 GLU A O 1
ATOM 695 N N . HIS A 1 85 ? 11.619 -2.522 -14.497 1.00 86.12 85 HIS A N 1
ATOM 696 C CA . HIS A 1 85 ? 11.888 -3.122 -15.798 1.00 86.12 85 HIS A CA 1
ATOM 697 C C . HIS A 1 85 ? 11.402 -2.235 -16.955 1.00 86.12 85 HIS A C 1
ATOM 699 O O . HIS A 1 85 ? 12.150 -1.983 -17.896 1.00 86.12 85 HIS A O 1
ATOM 705 N N . ARG A 1 86 ? 10.185 -1.677 -16.870 1.00 82.94 86 ARG A N 1
ATOM 706 C CA . ARG A 1 86 ? 9.671 -0.743 -17.891 1.00 82.94 86 ARG A CA 1
ATOM 707 C C . ARG A 1 86 ? 10.425 0.586 -17.939 1.00 82.94 86 ARG A C 1
ATOM 709 O O . ARG A 1 86 ? 10.450 1.227 -18.986 1.00 82.94 86 ARG A O 1
ATOM 716 N N . ALA A 1 87 ? 10.985 1.049 -16.824 1.00 85.25 87 ALA A N 1
ATOM 717 C CA . ALA A 1 87 ? 11.856 2.222 -16.819 1.00 85.25 87 ALA A CA 1
ATOM 718 C C . ALA A 1 87 ? 13.198 1.913 -17.501 1.00 85.25 87 ALA A C 1
ATOM 720 O O . ALA A 1 87 ? 13.645 2.692 -18.335 1.00 85.25 87 ALA A O 1
ATOM 721 N N . ALA A 1 88 ? 13.786 0.747 -17.219 1.00 85.50 88 ALA A N 1
ATOM 722 C CA . ALA A 1 88 ? 15.020 0.301 -17.857 1.00 85.50 88 ALA A CA 1
ATOM 723 C C . ALA A 1 88 ? 14.864 0.137 -19.378 1.00 85.50 88 ALA A C 1
ATOM 725 O O . ALA A 1 88 ? 15.729 0.592 -20.121 1.00 85.50 88 ALA A O 1
ATOM 726 N N . LEU A 1 89 ? 13.750 -0.446 -19.841 1.00 83.88 89 LEU A N 1
ATOM 727 C CA . LEU A 1 89 ? 13.452 -0.564 -21.273 1.00 83.88 89 LEU A CA 1
ATOM 728 C C . LEU A 1 89 ? 13.359 0.808 -21.954 1.00 83.88 89 LEU A C 1
ATOM 730 O O . LEU A 1 89 ? 14.031 1.023 -22.955 1.00 83.88 89 LEU A O 1
ATOM 734 N N . ARG A 1 90 ? 12.613 1.758 -21.372 1.00 84.38 90 ARG A N 1
ATOM 735 C CA . ARG A 1 90 ? 12.497 3.121 -21.923 1.00 84.38 90 ARG A CA 1
ATOM 736 C C . ARG A 1 90 ? 13.839 3.848 -21.994 1.00 84.38 90 ARG A C 1
ATOM 738 O O . ARG A 1 90 ? 14.127 4.502 -22.988 1.00 84.38 90 ARG A O 1
ATOM 745 N N . ASN A 1 91 ? 14.676 3.704 -20.968 1.00 86.69 91 ASN A N 1
ATOM 746 C CA . ASN A 1 91 ? 16.019 4.284 -20.984 1.00 86.69 91 ASN A CA 1
ATOM 747 C C . ASN A 1 91 ? 16.899 3.648 -22.073 1.00 86.69 91 ASN A C 1
ATOM 749 O O . ASN A 1 91 ? 17.670 4.348 -22.721 1.00 86.69 91 ASN A O 1
ATOM 753 N N . ALA A 1 92 ? 16.794 2.331 -22.283 1.00 82.69 92 ALA A N 1
ATOM 754 C CA . ALA A 1 92 ? 17.540 1.633 -23.329 1.00 82.69 92 ALA A CA 1
ATOM 755 C C . ALA A 1 92 ? 17.089 2.043 -24.742 1.00 82.69 92 ALA A C 1
ATOM 757 O O . ALA A 1 92 ? 17.934 2.215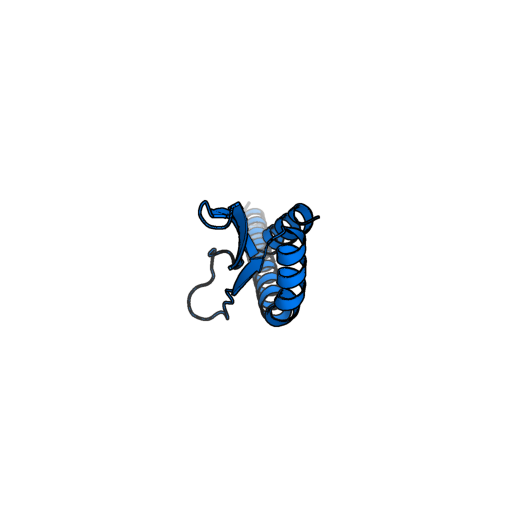 -25.616 1.00 82.69 92 ALA A O 1
ATOM 758 N N . GLU A 1 93 ? 15.784 2.237 -24.951 1.00 83.88 93 GLU A N 1
ATOM 759 C CA . GLU A 1 93 ? 15.223 2.768 -26.201 1.00 83.88 93 GLU A CA 1
ATOM 760 C C . GLU A 1 93 ? 15.764 4.172 -26.494 1.00 83.88 93 GLU A C 1
ATOM 762 O O . GLU A 1 93 ? 16.310 4.402 -27.571 1.00 83.88 93 GLU A O 1
ATOM 767 N N . GLN A 1 94 ? 15.716 5.073 -25.508 1.00 85.62 94 GLN A N 1
ATOM 768 C CA . GLN A 1 94 ? 16.209 6.442 -25.659 1.00 85.62 94 GLN A CA 1
ATOM 769 C C . GLN A 1 94 ? 17.717 6.491 -25.968 1.00 85.62 94 GLN A C 1
ATOM 771 O O . GLN A 1 94 ? 18.142 7.211 -26.868 1.00 85.62 94 GLN A O 1
ATOM 776 N N . LEU A 1 95 ? 18.531 5.681 -25.281 1.00 80.94 95 LEU A N 1
ATOM 777 C CA . LEU A 1 95 ? 19.964 5.567 -25.580 1.00 80.94 95 LEU A CA 1
ATOM 778 C C . LEU A 1 95 ? 20.218 5.027 -26.995 1.00 80.94 95 LEU A C 1
ATOM 780 O O . LEU A 1 95 ? 21.148 5.469 -27.667 1.00 80.94 95 LEU A O 1
ATOM 784 N N . GLY A 1 96 ? 19.404 4.075 -27.458 1.00 81.81 96 GLY A N 1
ATOM 785 C CA . GLY A 1 96 ? 19.475 3.556 -28.824 1.00 81.81 96 GLY A CA 1
ATOM 786 C C . GLY A 1 96 ? 19.172 4.626 -29.877 1.00 81.81 96 GLY A C 1
ATOM 787 O O . GLY A 1 96 ? 19.882 4.709 -30.878 1.00 81.81 96 GLY A O 1
ATOM 788 N N . GLU A 1 97 ? 18.166 5.470 -29.634 1.00 80.25 97 GLU A N 1
ATOM 789 C CA . GLU A 1 97 ? 17.824 6.606 -30.502 1.00 80.25 97 GLU A CA 1
ATOM 790 C C . GLU A 1 97 ? 18.935 7.667 -30.534 1.00 80.25 97 GLU A C 1
ATOM 792 O O . GLU A 1 97 ? 19.329 8.113 -31.614 1.00 80.25 97 GLU A O 1
ATOM 797 N N . GLU A 1 98 ? 19.495 8.029 -29.376 1.00 78.69 98 GLU A N 1
ATOM 798 C CA . GLU A 1 98 ? 20.606 8.986 -29.273 1.00 78.69 98 GLU A CA 1
ATOM 799 C C . GLU A 1 98 ? 21.860 8.489 -30.015 1.00 78.69 98 GLU A C 1
ATOM 801 O O . GLU A 1 98 ? 22.486 9.241 -30.767 1.00 78.69 98 GLU A O 1
ATOM 806 N N . LEU A 1 99 ? 22.203 7.203 -29.868 1.00 75.81 99 LEU A N 1
ATOM 807 C CA . LEU A 1 99 ? 23.325 6.588 -30.584 1.00 75.81 99 LEU A CA 1
ATOM 808 C C . LEU A 1 99 ? 23.083 6.522 -32.098 1.00 75.81 99 LEU A C 1
ATOM 810 O O . LEU A 1 99 ? 23.997 6.801 -32.875 1.00 75.81 99 LEU A O 1
ATOM 814 N N . ALA A 1 100 ? 21.865 6.191 -32.533 1.00 73.19 100 ALA A N 1
ATOM 815 C CA . ALA A 1 100 ? 21.515 6.164 -33.951 1.00 73.19 100 ALA A CA 1
ATOM 816 C C . ALA A 1 100 ? 21.612 7.558 -34.599 1.00 73.19 100 ALA A C 1
ATOM 818 O O . ALA A 1 100 ? 22.081 7.669 -35.733 1.00 73.19 100 ALA A O 1
ATOM 819 N N . GLY A 1 101 ? 21.234 8.615 -33.871 1.00 73.44 101 GLY A N 1
ATOM 820 C CA . GLY A 1 101 ? 21.372 10.003 -34.321 1.00 73.44 101 GLY A CA 1
ATOM 821 C C . GLY A 1 101 ? 22.829 10.450 -34.490 1.00 73.44 101 GLY A C 1
ATOM 822 O O . GLY A 1 101 ? 23.143 11.155 -35.445 1.00 73.44 101 GLY A O 1
ATOM 823 N N . LEU A 1 102 ? 23.737 9.991 -33.622 1.00 65.19 102 LEU A N 1
ATOM 824 C CA . LEU A 1 102 ? 25.173 10.289 -33.722 1.00 65.19 102 LEU A CA 1
ATOM 825 C C . LEU A 1 102 ? 25.860 9.588 -34.904 1.00 65.19 102 LEU A C 1
ATOM 827 O O . LEU A 1 102 ? 26.836 10.110 -35.431 1.00 65.19 102 LEU A O 1
ATOM 831 N N . CYS A 1 103 ? 25.370 8.423 -35.337 1.00 60.91 103 CYS A N 1
ATOM 832 C CA . CYS A 1 103 ? 25.930 7.699 -36.485 1.00 60.91 103 CYS A CA 1
ATOM 833 C C . CYS A 1 103 ? 25.467 8.228 -37.855 1.00 60.91 103 CYS A C 1
ATOM 835 O O . CYS A 1 103 ? 26.015 7.806 -38.872 1.00 60.91 103 CYS A O 1
ATOM 837 N N . GLN A 1 104 ? 24.457 9.103 -37.901 1.00 57.91 104 GLN A N 1
ATOM 838 C CA . GLN A 1 104 ? 23.949 9.716 -39.138 1.00 57.91 104 GLN A CA 1
ATOM 839 C C . GLN A 1 104 ? 24.444 11.160 -39.357 1.00 57.91 104 GLN A C 1
ATOM 841 O O . GLN A 1 104 ? 24.090 11.760 -40.374 1.00 57.91 104 GLN A O 1
ATOM 846 N N . GLY A 1 105 ? 25.229 11.707 -38.419 1.00 49.06 105 GLY A N 1
ATOM 847 C CA . GLY A 1 105 ? 25.816 13.053 -38.466 1.00 49.06 105 GLY A CA 1
ATOM 848 C C . GLY A 1 105 ? 27.262 13.094 -38.942 1.00 49.06 105 GLY A C 1
ATOM 849 O O . GLY A 1 105 ? 27.965 12.067 -38.822 1.00 49.06 105 GLY A O 1
#

Mean predicted aligned error: 7.49 Å

Sequence (105 aa):
MIEDLVASLDRRGVNVEITARYNKRDCRIRWRGDVKPDGYGVHGSWPSFEFFVIGHTLEEVEGDIRQRLHLVEPIIAAREKHREHRAALRNAEQLGEELAGLCQG

Secondary structure (DSSP, 8-state):
-HHHHHHHHHHTTEEEEEEEEEETTTTEEEEEEEEEE--TT--SSS----EEEEESSHHHHHHHHHHHHHHHHHHHHHHHHHHHHHHHHHHHHHHHHHHHHHTT-

Foldseek 3Di:
DVVVVQVVCVVLQKHKDKDWDQDPVVRAIKIKIKIWGHPPPDPDPADTDIDMDIDRDVVNRSVVCVVCCVVCVVSSVVVSVVVVVVVVVVVVVVVVVVVVVVVVD